Protein AF-A0A378A955-F1 (afdb_monomer)

Sequence (132 aa):
MRTLQYLLGTLFTLGAPAALAADSTITISGYVRDNACAVAGESKDFTVDLQDNAAKQFYAVGATTPPVPFRIVLSPCGTSVTAVKVGFTGVADSINTSLLKLDAGASAAAGMGVEILDQQQSRLPSMRRHPP

Organism: Klebsiella pneumoniae (NCBI:txid573)

pLDDT: mean 79.98, std 14.38, range [34.53, 94.62]

Solvent-accessible surface area (backbone atoms only — not comparable to full-atom values): 9581 Å² total; per-residue (Å²): 142,83,78,95,76,78,98,75,84,73,87,80,75,83,73,73,76,80,81,77,76,76,84,80,84,83,86,86,83,85,84,89,75,81,67,52,61,36,71,22,76,81,46,70,70,78,83,84,81,82,67,93,72,68,70,79,66,59,77,50,93,87,54,74,76,86,85,74,89,81,81,78,50,67,44,66,60,33,92,81,58,88,79,84,88,85,84,53,71,58,60,52,23,93,86,48,62,71,22,33,45,65,73,87,57,100,84,45,82,75,97,64,59,51,76,56,62,48,97,84,68,45,75,52,72,55,46,72,72,76,76,132

Radius of gyration: 39.42 Å; Cα contacts (8 Å, |Δi|>4): 110; chains: 1; bounding box: 82×50×123 Å

Structure (mmCIF, N/CA/C/O backbone):
data_AF-A0A378A955-F1
#
_entry.id   AF-A0A378A955-F1
#
loop_
_atom_site.group_PDB
_atom_site.id
_atom_site.type_symbol
_atom_site.label_atom_id
_atom_site.label_alt_id
_atom_site.label_comp_id
_atom_site.label_asym_id
_atom_site.label_entity_id
_atom_site.label_seq_id
_atom_site.pdbx_PDB_ins_code
_atom_site.Cartn_x
_atom_site.Cartn_y
_atom_site.Cartn_z
_atom_site.occupancy
_atom_site.B_iso_or_equiv
_atom_site.auth_seq_id
_atom_site.auth_comp_id
_atom_site.auth_asym_id
_atom_site.auth_atom_id
_atom_site.pdbx_PDB_model_num
ATOM 1 N N . MET A 1 1 ? -62.974 37.883 97.836 1.00 51.91 1 MET A N 1
ATOM 2 C CA . MET A 1 1 ? -62.092 36.943 98.560 1.00 51.91 1 MET A CA 1
ATOM 3 C C . MET A 1 1 ? -62.454 35.528 98.154 1.00 51.91 1 MET A C 1
ATOM 5 O O . MET A 1 1 ? -63.531 35.087 98.528 1.00 51.91 1 MET A O 1
ATOM 9 N N . ARG A 1 2 ? -61.589 34.884 97.363 1.00 50.44 2 ARG A N 1
ATOM 10 C CA . ARG A 1 2 ? -61.335 33.432 97.266 1.00 50.44 2 ARG A CA 1
ATOM 11 C C . ARG A 1 2 ? -60.734 33.147 95.889 1.00 50.44 2 ARG A C 1
ATOM 13 O O . ARG A 1 2 ? -61.418 33.209 94.880 1.00 50.44 2 ARG A O 1
ATOM 20 N N . THR A 1 3 ? -59.401 33.144 95.862 1.00 46.34 3 THR A N 1
ATOM 21 C CA . THR A 1 3 ? -58.585 31.948 95.561 1.00 46.34 3 THR A CA 1
ATOM 22 C C . THR A 1 3 ? -58.498 31.728 94.050 1.00 46.34 3 THR A C 1
ATOM 24 O O . THR A 1 3 ? -59.392 31.153 93.454 1.00 46.34 3 THR A O 1
ATOM 27 N N . LEU A 1 4 ? -57.532 32.338 93.357 1.00 55.28 4 LEU A N 1
ATOM 28 C CA . LEU A 1 4 ? -56.117 31.920 93.330 1.00 55.28 4 LEU A CA 1
ATOM 29 C C . LEU A 1 4 ? -55.946 30.449 92.908 1.00 55.28 4 LEU A C 1
ATOM 31 O O . LEU A 1 4 ? -55.348 29.663 93.630 1.00 55.28 4 LEU A O 1
ATOM 35 N N . GLN A 1 5 ? -56.508 30.071 91.762 1.00 52.84 5 GLN A N 1
ATOM 36 C CA . GLN A 1 5 ? -56.278 28.799 91.065 1.00 52.84 5 GLN A CA 1
ATOM 37 C C . GLN A 1 5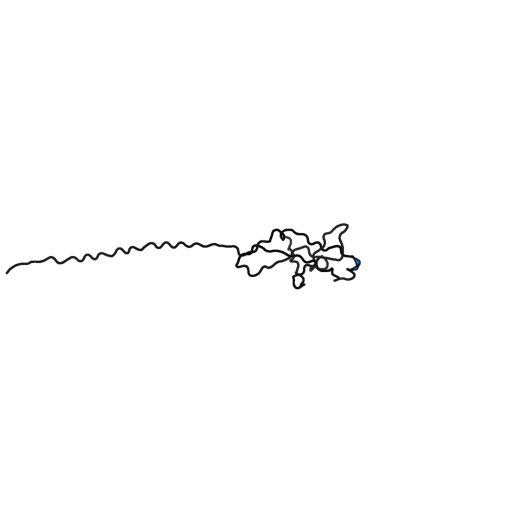 ? -56.541 29.131 89.580 1.00 52.84 5 GLN A C 1
ATOM 39 O O . GLN A 1 5 ? -57.622 29.603 89.266 1.00 52.84 5 GLN A O 1
ATOM 44 N N . TYR A 1 6 ? -55.634 29.078 88.609 1.00 49.03 6 TYR A N 1
ATOM 45 C CA . TYR A 1 6 ? -54.595 28.101 88.344 1.00 49.03 6 TYR A CA 1
ATOM 46 C C . TYR A 1 6 ? -53.431 28.782 87.619 1.00 49.03 6 TYR A C 1
ATOM 48 O O . TYR A 1 6 ? -53.523 29.188 86.464 1.00 49.03 6 TYR A O 1
ATOM 56 N N . LEU A 1 7 ? -52.316 28.880 88.332 1.00 52.12 7 LEU A N 1
ATOM 57 C CA . LEU A 1 7 ? -51.007 29.262 87.827 1.00 52.12 7 LEU A CA 1
ATOM 58 C C . LEU A 1 7 ? -50.381 28.019 87.167 1.00 52.12 7 LEU A C 1
ATOM 60 O O . LEU A 1 7 ? -49.438 27.446 87.690 1.00 52.12 7 LEU A O 1
ATOM 64 N N . LEU A 1 8 ? -50.972 27.519 86.080 1.00 55.50 8 LEU A N 1
ATOM 65 C CA . LEU A 1 8 ? -50.433 26.399 85.302 1.00 55.50 8 LEU A CA 1
ATOM 66 C C . LEU A 1 8 ? -50.913 26.521 83.856 1.00 55.50 8 LEU A C 1
ATOM 68 O O . LEU A 1 8 ? -52.056 26.209 83.541 1.00 55.50 8 LEU A O 1
ATOM 72 N N . GLY A 1 9 ? -50.031 26.992 82.981 1.00 52.09 9 GLY A N 1
ATOM 73 C CA . GLY A 1 9 ? -50.360 27.213 81.577 1.00 52.09 9 GLY A CA 1
ATOM 74 C C . GLY A 1 9 ? -49.129 27.209 80.689 1.00 52.09 9 GLY A C 1
ATOM 75 O O . GLY A 1 9 ? -48.844 28.199 80.034 1.00 52.09 9 GLY A O 1
ATOM 76 N N . THR A 1 10 ? -48.413 26.082 80.723 1.00 59.16 10 THR A N 1
ATOM 77 C CA . THR A 1 10 ? -47.562 25.543 79.647 1.00 59.16 10 THR A CA 1
ATOM 78 C C . THR A 1 10 ? -46.470 26.454 79.080 1.00 59.16 10 THR A C 1
ATOM 80 O O . THR A 1 10 ? -46.679 27.221 78.143 1.00 59.16 10 THR A O 1
ATOM 83 N N . LEU A 1 11 ? -45.250 26.244 79.582 1.00 57.53 11 LEU A N 1
ATOM 84 C CA . LEU A 1 11 ? -44.008 26.509 78.860 1.00 57.53 11 LEU A CA 1
ATOM 85 C C . LEU A 1 11 ? -44.064 25.755 77.519 1.00 57.53 11 LEU A C 1
ATOM 87 O O . LEU A 1 11 ? -43.898 24.537 77.487 1.00 57.53 11 LEU A O 1
ATOM 91 N N . PHE A 1 12 ? -44.352 26.463 76.427 1.00 59.47 12 PHE A N 1
ATOM 92 C CA . PHE A 1 12 ? -44.254 25.916 75.076 1.00 59.47 12 PHE A CA 1
ATOM 93 C C . PHE A 1 12 ? -42.765 25.772 74.757 1.00 59.47 12 PHE A C 1
ATOM 95 O O . PHE A 1 12 ? -42.100 26.722 74.344 1.00 59.47 12 PHE A O 1
ATOM 102 N N . THR A 1 13 ? -42.206 24.601 75.057 1.00 60.69 13 THR A N 1
ATOM 103 C CA . THR A 1 13 ? -40.842 24.254 74.677 1.00 60.69 13 THR A CA 1
ATOM 104 C C . THR A 1 13 ? -40.778 24.218 73.157 1.00 60.69 13 THR A C 1
ATOM 106 O O . THR A 1 13 ? -41.357 23.348 72.509 1.00 60.69 13 THR A O 1
ATOM 109 N N . LEU A 1 14 ? -40.090 25.204 72.584 1.00 59.31 14 LEU A N 1
ATOM 110 C CA . LEU A 1 14 ? -39.784 25.276 71.163 1.00 59.31 14 LEU A CA 1
ATOM 111 C C . LEU A 1 14 ? -38.811 24.132 70.834 1.00 59.31 14 LEU A C 1
ATOM 113 O O . LEU A 1 14 ? -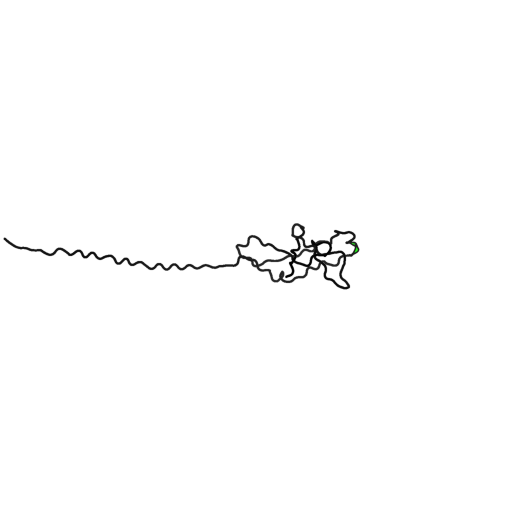37.593 24.292 70.867 1.00 59.31 14 LEU A O 1
ATOM 117 N N . GLY A 1 15 ? -39.348 22.936 70.606 1.00 62.12 15 GLY A N 1
ATOM 118 C CA . GLY A 1 15 ? -38.587 21.824 70.063 1.00 62.12 15 GLY A CA 1
ATOM 119 C C . GLY A 1 15 ? -38.193 22.187 68.640 1.00 62.12 15 GLY A C 1
ATOM 120 O O . GLY A 1 15 ? -39.039 22.166 67.749 1.00 62.12 15 GLY A O 1
ATOM 121 N N . ALA A 1 16 ? -36.931 22.556 68.424 1.00 67.38 16 ALA A N 1
ATOM 122 C CA . ALA A 1 16 ? -36.392 22.610 67.076 1.00 67.38 16 ALA A CA 1
ATOM 123 C C . ALA A 1 16 ? -36.570 21.208 66.469 1.00 67.38 16 ALA A C 1
ATOM 125 O O . ALA A 1 16 ? -36.084 20.242 67.068 1.00 67.38 16 ALA A O 1
ATOM 126 N N . PRO A 1 17 ? -37.275 21.042 65.335 1.00 65.75 17 PRO A N 1
ATOM 127 C CA . PRO A 1 17 ? -37.244 19.764 64.653 1.00 65.75 17 PRO A CA 1
ATOM 128 C C . PRO A 1 17 ? -35.782 19.515 64.290 1.00 65.75 17 PRO A C 1
ATOM 130 O O . PRO A 1 17 ? -35.154 20.343 63.629 1.00 65.75 17 PRO A O 1
ATOM 133 N N . ALA A 1 18 ? -35.217 18.407 64.769 1.00 63.59 18 ALA A N 1
ATOM 134 C CA . ALA A 1 18 ? -33.940 17.940 64.265 1.00 63.59 18 ALA A CA 1
ATOM 135 C C . ALA A 1 18 ? -34.135 17.724 62.762 1.00 63.59 18 ALA A C 1
ATOM 137 O O . ALA A 1 18 ? -34.846 16.806 62.349 1.00 63.59 18 ALA A O 1
ATOM 138 N N . ALA A 1 19 ? -33.585 18.626 61.950 1.00 64.75 19 ALA A N 1
ATOM 139 C CA . ALA A 1 19 ? -33.556 18.470 60.511 1.00 64.75 19 ALA A CA 1
ATOM 140 C C . ALA A 1 19 ? -32.623 17.292 60.220 1.00 64.75 19 ALA A C 1
ATOM 142 O O . ALA A 1 19 ? -31.410 17.448 60.108 1.00 64.75 19 ALA A O 1
ATOM 143 N N . LEU A 1 20 ? -33.196 16.090 60.192 1.00 63.91 20 LEU A N 1
ATOM 144 C CA . LEU A 1 20 ? -32.529 14.886 59.731 1.00 63.91 20 LEU A CA 1
ATOM 145 C C . LEU A 1 20 ? -32.315 15.062 58.228 1.00 63.91 20 LEU A C 1
ATOM 147 O O . LEU A 1 20 ? -33.197 14.765 57.424 1.00 63.91 20 LEU A O 1
ATOM 151 N N . ALA A 1 21 ? -31.168 15.621 57.850 1.00 65.81 21 ALA A N 1
ATOM 152 C CA . ALA A 1 21 ? -30.721 15.575 56.471 1.00 65.81 21 ALA A CA 1
ATOM 153 C C . ALA A 1 21 ? -30.453 14.102 56.146 1.00 65.81 21 ALA A C 1
ATOM 155 O O . ALA A 1 21 ? -29.566 13.481 56.727 1.00 65.81 21 ALA A O 1
ATOM 156 N N . ALA A 1 22 ? -31.278 13.515 55.282 1.00 70.38 22 ALA A N 1
ATOM 157 C CA . ALA A 1 22 ? -31.004 12.190 54.757 1.00 70.38 22 ALA A CA 1
ATOM 158 C C . ALA A 1 22 ? -29.790 12.291 53.826 1.00 70.38 22 ALA A C 1
ATOM 160 O O . ALA A 1 22 ? -29.854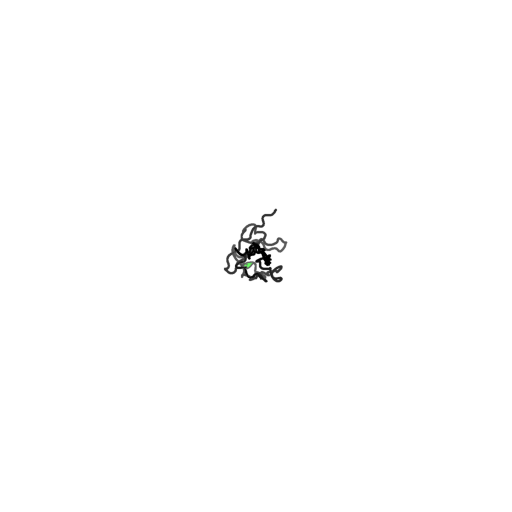 12.977 52.801 1.00 70.38 22 ALA A O 1
ATOM 161 N N . ASP A 1 23 ? -28.696 11.615 54.177 1.00 75.50 23 ASP A N 1
ATOM 162 C CA . ASP A 1 23 ? -27.521 11.526 53.317 1.00 75.50 23 ASP A CA 1
ATOM 163 C C . ASP A 1 23 ? -27.907 10.822 52.012 1.00 75.50 23 ASP A C 1
ATOM 165 O O . ASP A 1 23 ? -28.183 9.621 51.961 1.00 75.50 23 ASP A O 1
ATOM 169 N N . SER A 1 24 ? -27.969 11.597 50.933 1.00 70.94 24 SER A N 1
ATOM 170 C CA . SER A 1 24 ? -28.259 11.081 49.601 1.00 70.94 24 SER A CA 1
ATOM 171 C C . SER A 1 24 ? -26.955 10.602 48.978 1.00 70.94 24 SER A C 1
ATOM 173 O O . SER A 1 24 ? -26.122 11.404 48.561 1.00 70.94 24 SER A O 1
ATOM 175 N N . THR A 1 25 ? -26.760 9.286 48.918 1.00 80.00 25 THR A N 1
ATOM 176 C CA . THR A 1 25 ? -25.596 8.710 48.236 1.00 80.00 25 THR A CA 1
ATOM 177 C C . THR A 1 25 ? -25.896 8.595 46.745 1.00 80.00 25 THR A C 1
ATOM 179 O O . THR A 1 25 ? -26.743 7.804 46.335 1.00 80.00 25 THR A O 1
ATOM 182 N N . ILE A 1 26 ? -25.201 9.384 45.924 1.00 77.81 26 ILE A N 1
ATOM 183 C CA . ILE A 1 26 ? -25.286 9.299 44.463 1.00 77.81 26 ILE A CA 1
ATOM 184 C C . ILE A 1 26 ? -24.160 8.387 43.971 1.00 77.81 26 ILE A C 1
ATOM 186 O O . ILE A 1 26 ? -22.984 8.737 44.055 1.00 77.81 26 ILE A O 1
ATOM 190 N N . THR A 1 27 ? -24.512 7.219 43.432 1.00 74.06 27 THR A N 1
ATOM 191 C CA . THR A 1 27 ? -23.555 6.323 42.770 1.00 74.06 27 THR A CA 1
ATOM 192 C C . THR A 1 27 ? -23.567 6.577 41.269 1.00 74.06 27 THR A C 1
ATOM 194 O O . THR A 1 27 ? -24.537 6.262 40.583 1.00 74.06 27 THR A O 1
ATOM 197 N N . ILE A 1 28 ? -22.473 7.132 40.749 1.00 81.31 28 ILE A N 1
ATOM 198 C CA . ILE A 1 28 ? -22.268 7.332 39.313 1.00 81.31 28 ILE A CA 1
ATOM 199 C C . ILE A 1 28 ? -21.392 6.192 38.801 1.00 81.31 28 ILE A C 1
ATOM 201 O O . ILE A 1 28 ? -20.294 5.969 39.306 1.00 81.31 28 ILE A O 1
ATOM 205 N N . SER A 1 29 ? -21.875 5.478 37.789 1.00 79.38 29 SER A N 1
ATOM 206 C CA . SER A 1 29 ? -21.101 4.475 37.062 1.00 79.38 29 SER A CA 1
ATOM 207 C C . SER A 1 29 ? -21.099 4.813 35.577 1.00 79.38 29 SER A C 1
ATOM 209 O O . SER A 1 29 ? -22.054 5.383 35.051 1.00 79.38 29 SER A O 1
ATOM 211 N N . GLY A 1 30 ? -20.002 4.492 34.904 1.00 72.25 30 GLY A N 1
ATOM 212 C CA . GLY A 1 30 ? -19.844 4.741 33.483 1.00 72.25 30 GLY A CA 1
ATOM 213 C C . GLY A 1 30 ? -18.736 3.876 32.909 1.00 72.25 30 GLY A C 1
ATOM 214 O O . GLY A 1 30 ? -17.805 3.479 33.609 1.00 72.25 30 GLY A O 1
ATOM 215 N N . TYR A 1 31 ? -18.848 3.581 31.620 1.00 70.94 31 TYR A N 1
ATOM 216 C CA . TYR A 1 31 ? -17.833 2.865 30.867 1.00 70.94 31 TYR A CA 1
ATOM 217 C C . TYR A 1 31 ? -17.171 3.823 29.885 1.00 70.94 31 TYR A C 1
ATOM 219 O O . TYR A 1 31 ? -17.853 4.444 29.075 1.00 70.94 31 TYR A O 1
ATOM 227 N N . VAL A 1 32 ? -15.842 3.889 29.913 1.00 65.00 32 VAL A N 1
ATOM 228 C CA . VAL A 1 32 ? -15.062 4.476 28.819 1.00 65.00 32 VAL A CA 1
ATOM 229 C C . VAL A 1 32 ? -14.733 3.342 27.847 1.00 65.00 32 VAL A C 1
ATOM 231 O O . VAL A 1 32 ? -14.296 2.262 28.261 1.00 65.00 32 VAL A O 1
ATOM 234 N N . ARG A 1 33 ? -15.033 3.534 26.562 1.00 69.19 33 ARG A N 1
ATOM 235 C CA . ARG A 1 33 ? -14.743 2.576 25.487 1.00 69.19 33 ARG A CA 1
ATOM 236 C C . ARG A 1 33 ? -13.972 3.294 24.393 1.00 69.19 33 ARG A C 1
ATOM 238 O O . ARG A 1 33 ? -14.354 4.397 24.010 1.00 69.19 33 ARG A O 1
ATOM 245 N N . ASP A 1 34 ? -12.926 2.649 23.891 1.00 65.88 34 ASP A N 1
ATOM 246 C CA . ASP A 1 34 ? -12.249 3.104 22.681 1.00 65.88 34 ASP A CA 1
ATOM 247 C C . ASP A 1 34 ? -13.169 2.922 21.470 1.00 65.88 34 ASP A C 1
ATOM 249 O O . ASP A 1 34 ? -13.738 1.850 21.252 1.00 65.88 34 ASP A O 1
ATOM 253 N N . ASN A 1 35 ? -13.314 3.977 20.670 1.00 73.56 35 ASN A N 1
ATOM 254 C CA . ASN A 1 35 ? -14.068 3.955 19.419 1.00 73.56 35 ASN A CA 1
ATOM 255 C C . ASN A 1 35 ? -13.107 3.719 18.253 1.00 73.56 35 ASN A C 1
ATOM 257 O O . ASN A 1 35 ? -12.750 4.644 17.527 1.00 73.56 35 ASN A O 1
ATOM 261 N N . ALA A 1 36 ? -12.676 2.472 18.090 1.00 83.06 36 ALA A N 1
ATOM 262 C CA . ALA A 1 36 ? -11.813 2.051 16.994 1.00 83.06 36 ALA A CA 1
ATOM 263 C C . ALA A 1 36 ? -12.355 0.785 16.318 1.00 83.06 36 ALA A C 1
ATOM 265 O O . ALA A 1 36 ? -13.258 0.118 16.829 1.00 83.06 36 ALA A O 1
ATOM 266 N N . CYS A 1 37 ? -11.784 0.458 15.162 1.00 87.19 37 CYS A N 1
ATOM 267 C CA . CYS A 1 37 ? -11.917 -0.860 14.558 1.00 87.19 37 CYS A CA 1
ATOM 268 C C . CYS A 1 37 ? -10.639 -1.666 14.768 1.00 87.19 37 CYS A C 1
ATOM 270 O O . CYS A 1 37 ? -9.539 -1.126 14.654 1.00 87.19 37 CYS A O 1
ATOM 272 N N . ALA A 1 38 ? -10.774 -2.965 15.011 1.00 88.50 38 ALA A N 1
ATOM 273 C CA . ALA A 1 38 ? -9.648 -3.885 14.960 1.00 88.50 38 ALA A CA 1
ATOM 274 C C . ALA A 1 38 ? -9.363 -4.302 13.510 1.00 88.50 38 ALA A C 1
ATOM 276 O O . ALA A 1 38 ? -10.288 -4.494 12.725 1.00 88.50 38 ALA A O 1
ATOM 277 N N . VAL A 1 39 ? -8.091 -4.487 13.153 1.00 88.88 39 VAL A N 1
ATOM 278 C CA . VAL A 1 39 ? -7.724 -5.143 11.888 1.00 88.88 39 VAL A CA 1
ATOM 279 C C . VAL A 1 39 ? -7.976 -6.642 12.039 1.00 88.88 39 VAL A C 1
ATOM 281 O O . VAL A 1 39 ? -7.421 -7.275 12.946 1.00 88.88 39 VAL A O 1
ATOM 284 N N . ALA A 1 40 ? -8.817 -7.205 11.169 1.00 87.50 40 ALA A N 1
ATOM 285 C CA . ALA A 1 40 ? -9.135 -8.627 11.182 1.00 87.50 40 ALA A CA 1
ATOM 286 C C . ALA A 1 40 ? -7.872 -9.465 10.937 1.00 87.50 40 ALA A C 1
ATOM 288 O O . ALA A 1 40 ? -6.960 -9.026 10.239 1.00 87.50 40 ALA A O 1
ATOM 289 N N . GLY A 1 41 ? -7.820 -10.682 11.491 1.00 85.38 41 GLY A N 1
ATOM 290 C CA . GLY A 1 41 ? -6.640 -11.552 11.386 1.00 85.38 41 GLY A CA 1
ATOM 291 C C . GLY A 1 41 ? -6.174 -11.771 9.942 1.00 85.38 41 GLY A C 1
ATOM 292 O O . GLY A 1 41 ? -4.989 -11.642 9.665 1.00 85.38 41 GLY A O 1
ATOM 293 N N . GLU A 1 42 ? -7.117 -11.977 9.019 1.00 82.94 42 GLU A N 1
ATOM 294 C CA . GLU A 1 42 ? -6.864 -12.143 7.577 1.00 82.94 42 GLU A CA 1
ATOM 295 C C . GLU A 1 42 ? -6.277 -10.906 6.879 1.00 82.94 42 GLU A C 1
ATOM 297 O O . GLU A 1 42 ? -5.811 -10.995 5.750 1.00 82.94 42 GLU A O 1
ATOM 302 N N . SER A 1 43 ? -6.325 -9.740 7.522 1.00 89.69 43 SER A N 1
ATOM 303 C CA . SER A 1 43 ? -5.856 -8.466 6.972 1.00 89.69 43 SER A CA 1
ATOM 304 C C . SER A 1 43 ? -4.636 -7.907 7.698 1.00 89.69 43 SER A C 1
ATOM 306 O O . SER A 1 43 ? -4.216 -6.794 7.389 1.00 89.69 43 SER A O 1
ATOM 308 N N . LYS A 1 44 ? -4.076 -8.648 8.663 1.00 84.81 44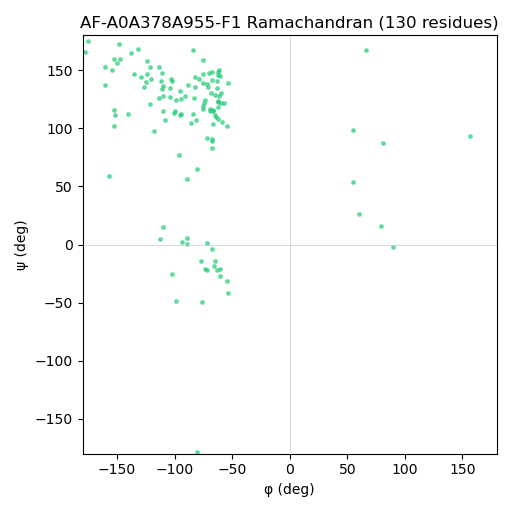 LYS A N 1
ATOM 309 C CA . LYS A 1 44 ? -2.833 -8.257 9.343 1.00 84.81 44 LYS A CA 1
ATOM 310 C C . LYS A 1 44 ? -1.622 -8.503 8.458 1.00 84.81 44 LYS A C 1
ATOM 312 O O . LYS A 1 44 ? -0.834 -7.590 8.256 1.00 84.81 44 LYS A O 1
ATOM 317 N N . ASP A 1 45 ? -1.545 -9.708 7.906 1.00 88.69 45 ASP A N 1
ATOM 318 C CA . ASP A 1 45 ? -0.435 -10.165 7.084 1.00 88.69 45 ASP A CA 1
ATOM 319 C C . ASP A 1 45 ? -1.001 -10.981 5.925 1.00 88.69 45 ASP A C 1
ATOM 321 O O . ASP A 1 45 ? -1.571 -12.056 6.116 1.00 88.69 45 ASP A O 1
ATOM 325 N N . PHE A 1 46 ? -0.883 -10.451 4.713 1.00 88.44 46 PHE A N 1
ATOM 326 C CA . PHE A 1 46 ? -1.291 -11.143 3.498 1.00 88.44 46 PHE A CA 1
ATOM 327 C C . PHE A 1 46 ? -0.421 -10.702 2.327 1.00 88.44 46 PHE A C 1
ATOM 329 O O . PHE A 1 46 ? 0.158 -9.614 2.324 1.00 88.44 46 PHE A O 1
ATOM 336 N N . THR A 1 47 ? -0.345 -11.561 1.319 1.00 92.25 47 THR A N 1
ATOM 337 C CA . THR A 1 47 ? 0.383 -11.300 0.079 1.00 92.25 47 T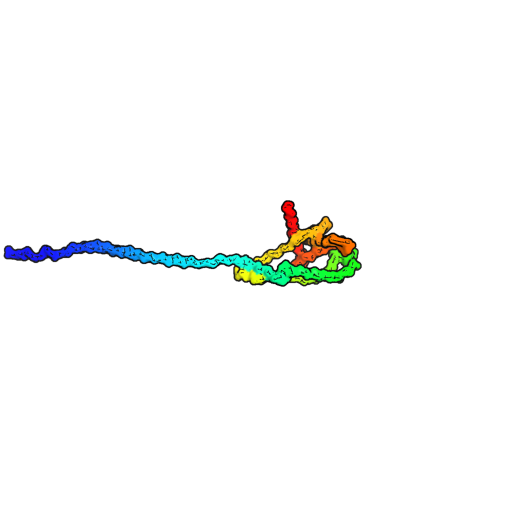HR A CA 1
ATOM 338 C C . THR A 1 47 ? -0.618 -11.139 -1.054 1.00 92.25 47 THR A C 1
ATOM 340 O O . THR A 1 47 ? -1.548 -11.933 -1.184 1.00 92.25 47 THR A O 1
ATOM 343 N N . VAL A 1 48 ? -0.425 -10.106 -1.873 1.00 93.25 48 VAL A N 1
ATOM 344 C CA . VAL A 1 48 ? -1.185 -9.901 -3.108 1.00 93.25 48 VAL A CA 1
ATOM 345 C C . VAL A 1 48 ? -0.319 -10.375 -4.265 1.00 93.25 48 VAL A C 1
ATOM 347 O O . VAL A 1 48 ? 0.722 -9.784 -4.541 1.00 93.25 48 VAL A O 1
ATOM 350 N N . ASP A 1 49 ? -0.742 -11.450 -4.920 1.00 93.50 49 ASP A N 1
ATOM 351 C CA . ASP A 1 49 ? -0.073 -11.959 -6.112 1.00 93.50 49 ASP A CA 1
ATOM 352 C C . ASP A 1 49 ? -0.521 -11.161 -7.344 1.00 93.50 49 ASP A C 1
ATOM 354 O O . ASP A 1 49 ? -1.652 -11.306 -7.819 1.00 93.50 49 ASP A O 1
ATOM 358 N N . LEU A 1 50 ? 0.379 -10.313 -7.853 1.00 91.38 50 LEU A N 1
ATOM 359 C CA . LEU A 1 50 ? 0.161 -9.491 -9.048 1.00 91.38 50 LEU A CA 1
ATOM 360 C C . LEU A 1 50 ? 0.169 -10.295 -10.360 1.00 91.38 50 LEU A C 1
ATOM 362 O O . LEU A 1 50 ? -0.042 -9.707 -11.421 1.00 91.38 50 LEU A O 1
ATOM 366 N N . GLN A 1 51 ? 0.344 -11.618 -10.275 1.00 90.81 51 GLN A N 1
ATOM 367 C CA . GLN A 1 51 ? 0.392 -12.567 -11.381 1.00 90.81 51 GLN A CA 1
ATOM 368 C C . GLN A 1 51 ? 1.603 -12.381 -12.304 1.00 90.81 51 GLN A C 1
ATOM 370 O O . GLN A 1 51 ? 2.311 -11.366 -12.294 1.00 90.81 51 GLN A O 1
ATOM 375 N N . ASP A 1 52 ? 1.814 -13.381 -13.157 1.00 89.69 52 ASP A N 1
ATOM 376 C CA . ASP A 1 52 ? 2.806 -13.317 -14.219 1.00 89.69 52 ASP A CA 1
ATOM 377 C C . ASP A 1 52 ? 2.338 -12.401 -15.347 1.00 89.69 52 ASP A C 1
ATOM 379 O O . ASP A 1 52 ? 1.282 -12.575 -15.959 1.00 89.69 52 ASP A O 1
ATOM 383 N N . ASN A 1 53 ? 3.176 -11.418 -15.652 1.00 89.56 53 ASN A N 1
ATOM 384 C CA . ASN A 1 53 ? 2.880 -10.368 -16.604 1.00 89.56 53 ASN A CA 1
ATOM 385 C C . ASN A 1 53 ? 3.923 -10.380 -17.723 1.00 89.56 53 ASN A C 1
ATOM 387 O O . ASN A 1 53 ? 5.118 -10.203 -17.492 1.00 89.56 53 ASN A O 1
ATOM 391 N N . ALA A 1 54 ? 3.478 -10.561 -18.968 1.00 90.38 54 ALA A N 1
ATOM 392 C CA . ALA A 1 54 ? 4.368 -10.570 -20.122 1.00 90.38 54 ALA A CA 1
ATOM 393 C C . ALA A 1 54 ? 5.070 -9.214 -20.284 1.00 90.38 54 ALA A C 1
ATOM 395 O O . ALA A 1 54 ? 4.406 -8.198 -20.466 1.00 90.38 54 ALA A O 1
ATOM 396 N N . ALA A 1 55 ? 6.406 -9.198 -20.311 1.00 87.44 55 ALA A N 1
ATOM 397 C CA . ALA A 1 55 ? 7.192 -7.962 -20.420 1.00 87.44 55 ALA A CA 1
ATOM 398 C C . ALA A 1 55 ? 6.808 -7.093 -21.635 1.00 87.44 55 ALA A C 1
ATOM 400 O O . ALA A 1 55 ? 6.847 -5.868 -21.571 1.00 87.44 55 ALA A O 1
ATOM 401 N N . LYS A 1 56 ? 6.366 -7.726 -22.732 1.00 89.00 56 LYS A N 1
ATOM 402 C CA . LYS A 1 56 ? 5.914 -7.046 -23.958 1.00 89.00 56 LYS A CA 1
ATOM 403 C C . LYS A 1 56 ? 4.720 -6.108 -23.745 1.00 89.00 56 LYS A C 1
ATOM 405 O O . LYS A 1 56 ? 4.510 -5.231 -24.575 1.00 89.00 56 LYS A O 1
ATOM 410 N N . GLN A 1 57 ? 3.940 -6.287 -22.677 1.00 89.12 57 GLN A N 1
ATOM 411 C CA . GLN A 1 57 ? 2.810 -5.406 -22.377 1.00 89.12 57 GLN A CA 1
ATOM 412 C C . GLN A 1 57 ? 3.256 -4.037 -21.840 1.00 89.12 57 GLN A C 1
ATOM 414 O O . GLN A 1 57 ? 2.523 -3.064 -21.967 1.00 89.12 57 GLN A O 1
ATOM 419 N N . PHE A 1 58 ? 4.479 -3.931 -21.310 1.00 91.44 58 PHE A N 1
ATOM 420 C CA .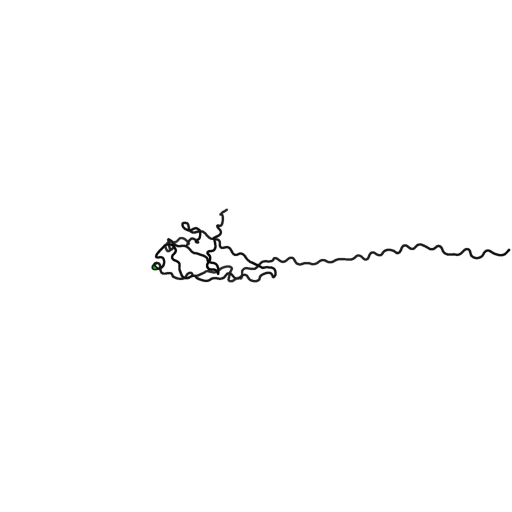 PHE A 1 58 ? 5.067 -2.675 -20.840 1.00 91.44 58 PHE A CA 1
ATOM 421 C C . PHE A 1 58 ? 5.816 -1.968 -21.978 1.00 91.44 58 PHE A C 1
ATOM 423 O O . PHE A 1 58 ? 7.012 -1.704 -21.900 1.00 91.44 58 PHE A O 1
ATOM 430 N N . TYR A 1 59 ? 5.113 -1.705 -23.081 1.00 90.88 59 TYR A N 1
ATOM 431 C CA . TYR A 1 59 ? 5.702 -1.156 -24.310 1.00 90.88 59 TYR A CA 1
ATOM 432 C C . TYR A 1 59 ? 5.997 0.353 -24.239 1.00 90.88 59 TYR A C 1
ATOM 434 O O . TYR A 1 59 ? 6.698 0.881 -25.101 1.00 90.88 59 TYR A O 1
ATOM 442 N N . ALA A 1 60 ? 5.453 1.056 -23.244 1.00 92.81 60 ALA A N 1
ATOM 443 C CA . ALA A 1 60 ? 5.644 2.488 -23.040 1.00 92.81 60 ALA A CA 1
ATOM 444 C C . ALA A 1 60 ? 5.502 2.866 -21.559 1.00 92.81 60 ALA A C 1
ATOM 446 O O . ALA A 1 60 ? 4.879 2.151 -20.772 1.00 92.81 60 ALA A O 1
ATOM 447 N N . VAL A 1 61 ? 6.047 4.029 -21.187 1.00 90.62 61 VAL A N 1
ATOM 448 C CA . VAL A 1 61 ? 5.846 4.610 -19.852 1.00 90.62 61 VAL A CA 1
ATOM 449 C C . VAL A 1 61 ? 4.354 4.843 -19.616 1.00 90.62 61 VAL A C 1
ATOM 451 O O . VAL A 1 61 ? 3.673 5.433 -20.451 1.00 90.62 61 VAL A O 1
ATOM 454 N N . GLY A 1 62 ? 3.863 4.385 -18.465 1.00 90.00 62 GLY A N 1
ATOM 455 C CA . GLY A 1 62 ? 2.449 4.469 -18.099 1.00 90.00 62 GLY A CA 1
ATOM 456 C C . GLY A 1 62 ? 1.607 3.268 -18.535 1.00 90.00 62 GLY A C 1
ATOM 457 O O . GLY A 1 62 ? 0.431 3.227 -18.195 1.00 90.00 62 GLY A O 1
ATOM 458 N N . ALA A 1 63 ? 2.181 2.283 -19.236 1.00 93.69 63 ALA A N 1
ATOM 459 C CA . ALA A 1 63 ? 1.516 0.999 -19.444 1.00 93.69 63 ALA A CA 1
ATOM 460 C C . ALA A 1 63 ? 1.299 0.281 -18.100 1.00 93.69 63 ALA A C 1
ATOM 462 O O . ALA A 1 63 ? 2.211 0.211 -17.271 1.00 93.69 63 ALA A O 1
ATOM 463 N N . THR A 1 64 ? 0.098 -0.258 -17.898 1.00 92.94 64 THR A N 1
ATOM 464 C CA . THR A 1 64 ? -0.317 -0.935 -16.663 1.00 92.94 64 THR A CA 1
ATOM 465 C C . THR A 1 64 ? -0.812 -2.349 -16.944 1.00 92.94 64 THR A C 1
ATOM 467 O O . THR A 1 64 ? -1.215 -2.684 -18.058 1.00 92.94 64 THR A O 1
ATOM 470 N N . THR A 1 65 ? -0.775 -3.189 -15.913 1.00 92.94 65 THR A N 1
ATOM 471 C CA . THR A 1 65 ? -1.385 -4.522 -15.923 1.00 92.94 65 THR A CA 1
ATOM 472 C C . THR A 1 65 ? -2.872 -4.426 -15.572 1.00 92.94 65 THR A C 1
ATOM 474 O O . THR A 1 65 ? -3.320 -3.401 -15.045 1.00 92.94 65 THR A O 1
ATOM 477 N N . PRO A 1 66 ? -3.655 -5.499 -15.779 1.00 92.31 66 PRO A N 1
ATOM 478 C CA . PRO A 1 66 ? -4.964 -5.615 -15.150 1.00 92.31 66 PRO A CA 1
ATOM 479 C C . PRO A 1 66 ? -4.869 -5.429 -13.620 1.00 92.31 66 PRO A C 1
ATOM 481 O O . PRO A 1 66 ? -3.923 -5.935 -13.006 1.00 92.31 66 PRO A O 1
ATOM 484 N N . PRO A 1 67 ? -5.814 -4.709 -12.988 1.00 91.94 67 PRO A N 1
ATOM 485 C CA . PRO A 1 67 ? -5.793 -4.476 -11.549 1.00 91.94 67 PRO A CA 1
ATOM 486 C C . PRO A 1 67 ? -6.115 -5.761 -10.778 1.00 91.94 67 PRO A C 1
ATOM 488 O O . PRO A 1 67 ? -7.073 -6.467 -11.097 1.00 91.94 67 PRO A O 1
ATOM 491 N N . VAL A 1 68 ? -5.342 -6.034 -9.724 1.00 94.62 68 VAL A N 1
ATOM 492 C CA . VAL A 1 68 ? -5.583 -7.159 -8.810 1.00 94.62 68 VAL A CA 1
ATOM 493 C C . VAL A 1 68 ? -6.279 -6.646 -7.546 1.00 94.62 68 VAL A C 1
ATOM 495 O O . VAL A 1 68 ? -5.685 -5.863 -6.799 1.00 94.62 68 VAL A O 1
ATOM 498 N N . PRO A 1 69 ? -7.536 -7.049 -7.282 1.00 93.06 69 PRO A N 1
ATOM 499 C CA . PRO A 1 69 ? -8.267 -6.580 -6.116 1.00 93.06 69 PRO A CA 1
ATOM 500 C C . PRO A 1 69 ? -7.765 -7.254 -4.836 1.00 93.06 69 PRO A C 1
ATOM 502 O O . PRO A 1 69 ? -7.569 -8.466 -4.776 1.00 93.06 69 PRO A O 1
ATOM 505 N N . PHE A 1 70 ? -7.654 -6.469 -3.771 1.00 92.50 70 PHE A N 1
ATOM 506 C CA . PHE A 1 70 ? -7.455 -6.952 -2.408 1.00 92.50 70 PHE A CA 1
ATOM 507 C C . PHE A 1 70 ? -8.346 -6.151 -1.453 1.00 92.50 70 PHE A C 1
ATOM 509 O O . PHE A 1 70 ? -8.888 -5.106 -1.818 1.00 92.50 70 PHE A O 1
ATOM 516 N N . ARG A 1 71 ? -8.531 -6.643 -0.225 1.00 91.19 71 ARG A N 1
ATOM 517 C CA . ARG A 1 71 ? -9.345 -5.963 0.791 1.00 91.19 71 ARG A CA 1
ATOM 518 C C . ARG A 1 71 ? -8.647 -5.956 2.143 1.00 91.19 71 ARG A C 1
ATOM 520 O O . ARG A 1 71 ? -7.976 -6.918 2.497 1.00 91.19 71 ARG A O 1
ATOM 527 N N . ILE A 1 72 ? -8.872 -4.888 2.901 1.00 90.62 72 IL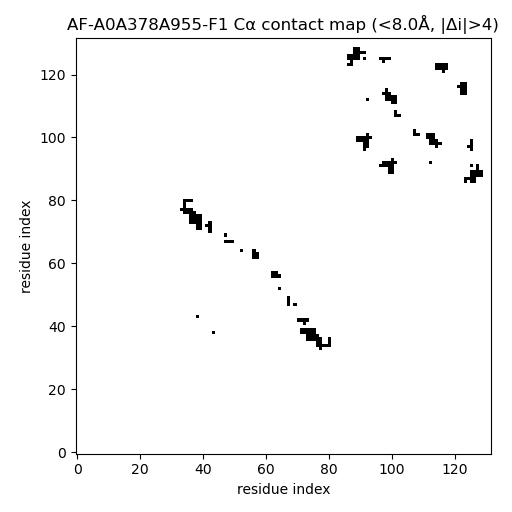E A N 1
ATOM 528 C CA . ILE A 1 72 ? -8.483 -4.776 4.307 1.00 90.62 72 ILE A CA 1
ATOM 529 C C . ILE A 1 72 ? -9.772 -4.804 5.120 1.00 90.62 72 ILE A C 1
ATOM 531 O O . ILE A 1 72 ? -10.617 -3.918 4.989 1.00 90.62 72 ILE A O 1
ATOM 535 N N . VAL A 1 73 ? -9.943 -5.841 5.931 1.00 90.88 73 VAL A N 1
ATOM 536 C CA . VAL A 1 73 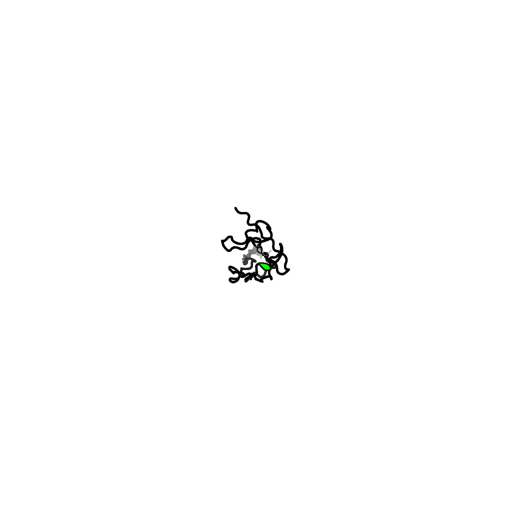? -11.128 -6.042 6.758 1.00 90.88 73 VAL A CA 1
ATOM 537 C C . VAL A 1 73 ? -10.873 -5.480 8.148 1.00 90.88 73 VAL A C 1
ATOM 539 O O . VAL A 1 73 ? -9.920 -5.850 8.837 1.00 90.88 73 VAL A O 1
ATOM 542 N N . LEU A 1 74 ? -11.762 -4.585 8.565 1.00 89.88 74 LEU A N 1
ATOM 543 C CA . LEU A 1 74 ? -11.765 -3.988 9.890 1.00 89.88 74 LEU A CA 1
ATOM 544 C C . LEU A 1 74 ? -12.948 -4.556 10.674 1.00 89.88 74 LEU A C 1
ATOM 546 O O . LEU A 1 74 ? -14.101 -4.263 10.366 1.00 89.88 74 LEU A O 1
ATOM 550 N N . SER A 1 75 ? -12.666 -5.427 11.641 1.00 89.19 75 SER A N 1
ATOM 551 C CA . SER A 1 75 ? -13.672 -6.077 12.474 1.00 89.19 75 SER A CA 1
ATOM 552 C C . SER A 1 75 ? -13.057 -6.633 13.768 1.00 89.19 75 SER A C 1
ATOM 554 O O . SER A 1 75 ? -12.000 -7.270 13.709 1.00 89.19 75 SER A O 1
ATOM 556 N N . PRO A 1 76 ? -13.717 -6.459 14.930 1.00 89.50 76 PRO A N 1
ATOM 557 C CA . PRO A 1 76 ? -14.936 -5.670 15.141 1.00 89.50 76 PRO A CA 1
ATOM 558 C C . PRO A 1 76 ? -14.669 -4.151 15.155 1.00 89.50 76 PRO A C 1
ATOM 560 O O . PRO A 1 76 ? -13.548 -3.714 15.414 1.00 89.50 76 PRO A O 1
ATOM 563 N N . CYS A 1 77 ? -15.712 -3.351 14.911 1.00 88.25 77 CYS A N 1
ATOM 564 C CA . CYS A 1 77 ? -15.705 -1.891 15.065 1.00 88.25 77 CYS A CA 1
ATOM 565 C C . CYS A 1 77 ? -16.601 -1.459 16.231 1.00 88.25 77 CYS A C 1
ATOM 567 O O . CYS A 1 77 ? -17.690 -2.006 16.412 1.00 88.25 77 CYS A O 1
ATOM 569 N N . GLY A 1 78 ? -16.164 -0.458 17.000 1.00 87.44 78 GLY A N 1
ATOM 570 C CA . GLY A 1 78 ? -17.012 0.206 17.992 1.00 87.44 78 GLY A CA 1
ATOM 571 C C . GLY A 1 78 ? -18.219 0.897 17.344 1.00 87.44 78 GLY A C 1
ATOM 572 O O . GLY A 1 78 ? -18.135 1.390 16.220 1.00 87.44 78 GLY A O 1
ATOM 573 N N . THR A 1 79 ? -19.344 0.970 18.056 1.00 84.56 79 THR A N 1
ATOM 574 C CA . THR A 1 79 ? -20.625 1.475 17.521 1.00 84.56 79 THR A CA 1
ATOM 575 C C . THR A 1 79 ? -20.620 2.959 17.151 1.00 84.56 79 THR A C 1
ATOM 577 O O . THR A 1 79 ? -21.483 3.390 16.394 1.00 84.56 79 THR A O 1
ATOM 580 N N . SER A 1 80 ? -19.663 3.742 17.659 1.00 84.94 80 SER A N 1
ATOM 581 C CA . SER A 1 80 ? -19.549 5.175 17.348 1.00 84.94 80 SER A CA 1
ATOM 582 C C . SER A 1 80 ? -18.594 5.475 16.183 1.00 84.94 80 SER A C 1
ATOM 584 O O . SER A 1 80 ? -18.358 6.644 15.882 1.00 84.94 80 SER A O 1
ATOM 586 N N . VAL A 1 81 ? -18.007 4.458 15.539 1.00 84.88 81 VAL A N 1
ATOM 587 C CA . VAL A 1 81 ? -17.122 4.655 14.380 1.00 84.88 81 VAL A CA 1
ATOM 588 C C . VAL A 1 81 ? -17.961 4.991 13.144 1.00 84.88 81 VAL A C 1
ATOM 590 O O . VAL A 1 81 ? -18.745 4.171 12.681 1.00 84.88 81 VAL A O 1
ATOM 593 N N . THR A 1 82 ? -17.773 6.189 12.586 1.00 84.94 82 THR A N 1
ATOM 594 C CA . THR A 1 82 ? -18.473 6.651 11.369 1.00 84.94 82 THR A CA 1
ATOM 595 C C . THR A 1 82 ? -17.609 6.591 10.113 1.00 84.94 82 THR A C 1
ATOM 597 O O . THR A 1 82 ? -18.132 6.492 9.006 1.00 84.94 82 THR A O 1
ATOM 600 N N . ALA A 1 83 ? -16.287 6.652 10.271 1.00 82.44 83 ALA A N 1
ATOM 601 C CA . ALA A 1 83 ? -15.332 6.594 9.176 1.00 82.44 83 ALA A CA 1
ATOM 602 C C . ALA A 1 83 ? -13.981 6.064 9.661 1.00 82.44 83 ALA A C 1
ATOM 604 O O . ALA A 1 83 ? -13.575 6.304 10.799 1.00 82.44 83 ALA A O 1
ATOM 605 N N . VAL A 1 84 ? -13.255 5.401 8.761 1.00 83.31 84 VAL A N 1
ATOM 606 C CA . VAL A 1 84 ? -11.859 5.004 8.961 1.00 83.31 84 VAL A CA 1
ATOM 607 C C . VAL A 1 84 ? -11.025 5.550 7.810 1.00 83.31 84 VAL A C 1
ATOM 609 O O . VAL A 1 84 ? -11.458 5.540 6.660 1.00 83.31 84 VAL A O 1
ATOM 612 N N . LYS A 1 85 ? -9.823 6.036 8.122 1.00 83.06 85 LYS A N 1
ATOM 613 C CA . LYS A 1 85 ? -8.827 6.427 7.124 1.00 83.06 85 LYS A CA 1
ATOM 614 C C . LYS A 1 85 ? -7.752 5.355 7.057 1.00 83.06 85 LYS A C 1
ATOM 616 O O . LYS A 1 85 ? -7.167 5.008 8.079 1.00 83.06 85 LYS A O 1
ATOM 621 N N . VAL A 1 86 ? -7.488 4.866 5.853 1.00 83.44 86 VAL A N 1
ATOM 622 C CA . VAL A 1 86 ? -6.405 3.922 5.576 1.00 83.44 86 VAL A CA 1
ATOM 623 C C . VAL A 1 86 ? -5.337 4.656 4.777 1.00 83.44 86 VAL A C 1
ATOM 625 O O . VAL A 1 86 ? -5.651 5.431 3.875 1.00 83.44 86 VAL A O 1
ATOM 628 N N . GLY A 1 87 ? -4.076 4.439 5.136 1.00 83.81 87 GLY A N 1
ATOM 629 C CA . GLY A 1 87 ? -2.922 4.975 4.427 1.00 83.81 87 GLY A CA 1
ATOM 630 C C . GLY A 1 87 ? -1.931 3.861 4.132 1.00 83.81 87 GLY A C 1
ATOM 631 O O . GLY A 1 87 ? -1.747 2.960 4.949 1.00 83.81 87 GLY A O 1
ATOM 632 N N . PHE A 1 88 ? -1.285 3.940 2.974 1.00 85.06 88 PHE A N 1
ATOM 633 C CA . PHE A 1 88 ? -0.234 3.011 2.583 1.00 85.06 88 PHE A CA 1
ATOM 634 C C . PHE A 1 88 ? 1.123 3.695 2.733 1.00 85.06 88 PHE A C 1
ATOM 636 O O . PHE A 1 88 ? 1.310 4.846 2.330 1.00 85.06 88 PHE A O 1
ATOM 643 N N . THR A 1 89 ? 2.072 2.978 3.330 1.00 86.25 89 THR A N 1
ATOM 644 C CA . THR A 1 89 ? 3.462 3.426 3.459 1.00 86.25 89 THR A CA 1
ATOM 645 C C . THR A 1 89 ? 4.365 2.422 2.773 1.00 86.25 89 THR A C 1
ATOM 647 O O . THR A 1 89 ? 4.138 1.219 2.868 1.00 86.25 89 THR A O 1
ATOM 650 N N . GLY A 1 90 ? 5.402 2.916 2.116 1.00 86.00 90 GLY A N 1
ATOM 651 C CA . GLY A 1 90 ? 6.399 2.089 1.458 1.00 86.00 90 GLY A CA 1
ATOM 652 C C . GLY A 1 90 ? 7.524 2.948 0.903 1.00 86.00 90 GLY A C 1
ATOM 653 O O . GLY A 1 90 ? 7.480 4.180 0.982 1.00 86.00 90 GLY A O 1
ATOM 654 N N . VAL A 1 91 ? 8.551 2.292 0.370 1.00 89.38 91 VAL A N 1
ATOM 655 C CA . VAL A 1 91 ? 9.640 2.982 -0.321 1.00 89.38 91 VAL A CA 1
ATOM 656 C C . VAL A 1 91 ? 9.122 3.403 -1.690 1.00 89.38 91 VAL A C 1
ATOM 658 O O . VAL A 1 91 ? 8.712 2.561 -2.484 1.00 89.38 91 VAL A O 1
ATOM 66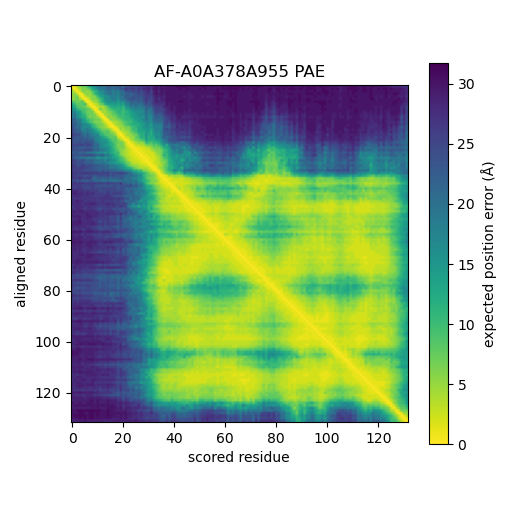1 N N . ALA A 1 92 ? 9.112 4.707 -1.948 1.00 89.69 92 ALA A N 1
ATOM 662 C CA . ALA A 1 92 ? 8.703 5.234 -3.240 1.00 89.69 92 ALA A CA 1
ATOM 663 C C . ALA A 1 92 ? 9.745 4.896 -4.321 1.00 89.69 92 ALA A C 1
ATOM 665 O O . ALA A 1 92 ? 10.946 4.841 -4.035 1.00 89.69 92 ALA A O 1
ATOM 666 N N . ASP A 1 93 ? 9.294 4.686 -5.555 1.00 89.94 93 ASP A N 1
ATOM 667 C CA . ASP A 1 93 ? 10.177 4.536 -6.708 1.00 89.94 93 ASP A CA 1
ATOM 668 C C . ASP A 1 93 ? 11.020 5.809 -6.917 1.00 89.94 93 ASP A C 1
ATOM 670 O O . ASP A 1 93 ? 10.578 6.933 -6.657 1.00 89.94 93 ASP A O 1
ATOM 674 N N . SER A 1 94 ? 12.268 5.630 -7.359 1.00 88.44 94 SER A N 1
ATOM 675 C CA . SER A 1 94 ? 13.235 6.726 -7.479 1.00 88.44 94 SER A CA 1
ATOM 676 C C . SER A 1 94 ? 12.939 7.688 -8.629 1.00 88.44 94 SER A C 1
ATOM 678 O O . SER A 1 94 ? 13.417 8.820 -8.600 1.00 88.44 94 SER A O 1
ATOM 680 N N . ILE A 1 95 ? 12.188 7.246 -9.641 1.00 90.06 95 ILE A N 1
ATOM 681 C CA . ILE A 1 95 ? 11.826 8.044 -10.816 1.00 90.06 95 ILE A CA 1
ATOM 682 C C . ILE A 1 95 ? 10.411 8.601 -10.640 1.00 90.06 95 ILE A C 1
ATOM 684 O O . ILE A 1 95 ? 10.197 9.800 -10.812 1.00 90.06 95 ILE A O 1
ATOM 688 N N . ASN A 1 96 ? 9.447 7.757 -10.261 1.00 88.69 96 ASN A N 1
ATOM 689 C CA . ASN A 1 96 ? 8.067 8.164 -10.015 1.00 88.69 96 ASN A CA 1
ATOM 690 C C . ASN A 1 96 ? 7.671 7.914 -8.558 1.00 88.69 96 ASN A C 1
ATOM 692 O O . ASN A 1 96 ? 7.214 6.836 -8.191 1.00 88.69 96 ASN A O 1
ATOM 696 N N . THR A 1 97 ? 7.738 8.962 -7.738 1.00 88.50 97 THR A N 1
ATOM 697 C CA . THR A 1 97 ? 7.460 8.876 -6.294 1.00 88.50 97 THR A CA 1
ATOM 698 C C . THR A 1 97 ? 6.003 8.571 -5.934 1.00 88.50 97 THR A C 1
ATOM 700 O O . THR A 1 97 ? 5.687 8.409 -4.759 1.00 88.50 97 THR A O 1
ATOM 703 N N . SER A 1 98 ? 5.116 8.490 -6.929 1.00 87.00 98 SER A N 1
ATOM 704 C CA . SER A 1 98 ? 3.731 8.039 -6.761 1.00 87.00 98 SER A CA 1
ATOM 705 C C . SER A 1 98 ? 3.579 6.521 -6.933 1.00 87.00 98 SER A C 1
ATOM 707 O O . SER A 1 98 ? 2.457 6.021 -6.903 1.00 87.00 98 SER A O 1
ATOM 709 N N . LEU A 1 99 ? 4.669 5.794 -7.190 1.00 90.56 99 LEU A N 1
ATOM 710 C CA . LEU A 1 99 ? 4.729 4.334 -7.263 1.00 90.56 99 LEU A CA 1
ATOM 711 C C . LEU A 1 99 ? 5.575 3.790 -6.112 1.00 90.56 99 LEU A C 1
ATOM 713 O O . LEU A 1 99 ? 6.489 4.456 -5.627 1.00 90.56 99 LEU A O 1
ATOM 717 N N . LEU A 1 100 ? 5.294 2.559 -5.704 1.00 91.06 100 LEU A N 1
ATOM 718 C CA . LEU A 1 100 ? 6.137 1.800 -4.792 1.00 91.06 100 LEU A CA 1
ATOM 719 C C . LEU A 1 100 ? 7.282 1.149 -5.569 1.00 91.06 100 LEU A C 1
ATOM 721 O O . LEU A 1 100 ? 7.079 0.566 -6.638 1.00 91.06 100 LEU A O 1
ATOM 725 N N . LYS A 1 101 ? 8.483 1.251 -5.008 1.00 91.38 101 LYS A N 1
ATOM 726 C CA . LYS A 1 101 ? 9.697 0.649 -5.547 1.00 91.38 101 LYS A CA 1
ATOM 727 C C . LYS A 1 101 ? 9.609 -0.878 -5.463 1.00 91.38 101 LYS A C 1
ATOM 729 O O . LYS A 1 101 ? 9.147 -1.413 -4.459 1.00 91.38 101 LYS A O 1
ATOM 734 N N . LEU A 1 102 ? 10.110 -1.561 -6.489 1.00 91.69 102 LEU A N 1
ATOM 735 C CA . LEU A 1 102 ? 10.335 -3.005 -6.441 1.00 91.69 102 LEU A CA 1
ATOM 736 C C . LEU A 1 102 ? 11.574 -3.346 -5.606 1.00 91.69 102 LEU A C 1
ATOM 738 O O . LEU A 1 102 ? 12.574 -2.618 -5.611 1.00 91.69 102 LEU A O 1
ATOM 742 N N . ASP A 1 103 ? 11.522 -4.484 -4.922 1.00 90.25 103 ASP A N 1
ATOM 743 C CA . ASP A 1 103 ? 12.686 -5.008 -4.217 1.00 90.25 103 ASP A CA 1
ATOM 744 C C . ASP A 1 103 ? 13.817 -5.333 -5.199 1.00 90.25 103 ASP A C 1
ATOM 746 O O . ASP A 1 103 ? 13.602 -5.823 -6.309 1.00 90.25 103 ASP A O 1
ATOM 750 N N . ALA A 1 104 ? 15.048 -5.026 -4.790 1.00 88.00 104 ALA A N 1
ATOM 751 C CA . ALA A 1 104 ? 16.223 -5.255 -5.618 1.00 88.00 104 ALA A CA 1
ATOM 752 C C . ALA A 1 104 ? 16.644 -6.732 -5.581 1.00 88.00 104 ALA A C 1
ATOM 754 O O . ALA A 1 104 ? 16.634 -7.369 -4.530 1.00 88.00 104 ALA A O 1
ATOM 755 N N . GLY A 1 105 ? 17.092 -7.260 -6.719 1.00 88.75 105 GLY A N 1
ATOM 756 C CA . GLY A 1 105 ? 17.583 -8.630 -6.833 1.00 88.75 105 GLY A CA 1
ATOM 757 C C . GLY A 1 105 ? 18.087 -8.938 -8.240 1.00 88.75 105 GLY A C 1
ATOM 758 O O . GLY A 1 105 ? 17.801 -8.198 -9.179 1.00 88.75 105 GLY A O 1
ATOM 759 N N . ALA A 1 106 ? 18.824 -10.041 -8.398 1.00 86.50 106 ALA A N 1
ATOM 760 C CA . ALA A 1 106 ? 19.386 -10.444 -9.693 1.00 86.50 106 ALA A CA 1
ATOM 761 C C . ALA A 1 106 ? 18.314 -10.692 -10.775 1.00 86.50 106 ALA A C 1
ATOM 763 O O . ALA A 1 106 ? 18.584 -10.499 -11.956 1.00 86.50 106 ALA A O 1
ATOM 764 N N . SER A 1 107 ? 17.102 -11.071 -10.358 1.00 86.31 107 SER A N 1
ATOM 765 C CA . SER A 1 107 ? 15.944 -11.311 -11.231 1.00 86.31 107 SER A CA 1
ATOM 766 C C . SER A 1 107 ? 14.848 -10.249 -11.076 1.00 86.31 107 SER A C 1
ATOM 768 O O . SER A 1 107 ? 13.711 -10.483 -11.478 1.00 86.31 107 SER A O 1
ATOM 770 N N . ALA A 1 108 ? 15.153 -9.108 -10.449 1.00 87.88 108 ALA A N 1
ATOM 771 C CA . ALA A 1 108 ? 14.175 -8.042 -10.264 1.00 87.88 108 ALA A CA 1
ATOM 772 C C . ALA A 1 108 ? 13.872 -7.342 -11.596 1.00 87.88 108 ALA A C 1
ATOM 774 O O . ALA A 1 108 ? 14.775 -7.051 -12.384 1.00 87.88 108 ALA A O 1
ATOM 775 N N . ALA A 1 109 ? 12.595 -7.043 -11.830 1.00 86.19 109 ALA A N 1
ATOM 776 C CA . ALA A 1 109 ? 12.189 -6.225 -12.963 1.00 86.19 109 ALA A CA 1
ATOM 777 C C . ALA A 1 109 ? 12.687 -4.778 -12.794 1.00 86.19 109 ALA A C 1
ATOM 779 O O . ALA A 1 109 ? 12.785 -4.264 -11.679 1.00 86.19 109 ALA A O 1
ATOM 780 N N . ALA A 1 110 ? 12.986 -4.111 -13.909 1.00 87.69 110 ALA A N 1
ATOM 781 C CA . ALA A 1 110 ? 13.459 -2.730 -13.936 1.00 87.69 110 ALA A CA 1
ATOM 782 C C . ALA A 1 110 ? 12.523 -1.844 -14.770 1.00 87.69 110 ALA A C 1
ATOM 784 O O . ALA A 1 110 ? 11.871 -2.318 -15.696 1.00 87.69 110 ALA A O 1
ATOM 785 N N . GLY A 1 111 ? 12.484 -0.545 -14.454 1.00 88.81 111 GLY A N 1
ATOM 786 C CA . GLY A 1 111 ? 11.687 0.444 -15.195 1.00 88.81 111 GLY A CA 1
ATOM 787 C C . GLY A 1 111 ? 10.194 0.455 -14.853 1.00 88.81 111 GLY A C 1
ATOM 788 O O . GLY A 1 111 ? 9.402 1.024 -15.599 1.00 88.81 111 GLY A O 1
ATOM 789 N N . MET A 1 112 ? 9.805 -0.164 -13.739 1.00 91.25 112 MET A N 1
ATOM 790 C CA . MET A 1 112 ? 8.416 -0.291 -13.307 1.00 91.25 112 MET A CA 1
ATOM 791 C C . MET A 1 112 ? 8.306 -0.293 -11.779 1.00 91.25 112 MET A C 1
ATOM 793 O O . MET A 1 112 ? 9.278 -0.565 -11.077 1.00 91.25 112 MET A O 1
ATOM 797 N N . GLY A 1 113 ? 7.112 0.017 -11.275 1.00 92.00 113 GLY A N 1
ATOM 798 C CA . GLY A 1 113 ? 6.789 0.057 -9.850 1.00 92.00 113 GLY A CA 1
ATOM 799 C C . GLY A 1 113 ? 5.332 -0.331 -9.608 1.00 92.00 113 GLY A C 1
ATOM 800 O O . GLY A 1 113 ? 4.563 -0.485 -10.556 1.00 92.00 113 GLY A O 1
ATOM 801 N N . VAL A 1 114 ? 4.954 -0.491 -8.341 1.00 92.88 114 VAL A N 1
ATOM 802 C CA . VAL A 1 114 ? 3.600 -0.913 -7.952 1.00 92.88 114 VAL A CA 1
ATOM 803 C C . VAL A 1 114 ? 2.736 0.303 -7.633 1.00 92.88 114 VAL A C 1
ATOM 805 O O . VAL A 1 114 ? 3.139 1.193 -6.885 1.00 92.88 114 VAL A O 1
ATOM 808 N N . GLU A 1 115 ? 1.530 0.336 -8.189 1.00 92.25 115 GLU A N 1
ATOM 809 C CA . GLU A 1 115 ? 0.504 1.327 -7.874 1.00 92.25 115 GLU A CA 1
ATOM 810 C C . GLU A 1 115 ? -0.551 0.718 -6.947 1.00 92.25 115 GLU A C 1
ATOM 812 O O . GLU A 1 115 ? -0.950 -0.432 -7.124 1.00 92.25 115 GLU A O 1
ATOM 817 N N . ILE A 1 116 ? -1.025 1.500 -5.973 1.00 91.44 116 ILE A N 1
ATOM 818 C CA . ILE A 1 116 ? -2.177 1.140 -5.145 1.00 91.44 116 ILE A CA 1
ATOM 819 C C . ILE A 1 116 ? -3.314 2.108 -5.461 1.00 91.44 116 ILE A C 1
ATOM 821 O O . ILE A 1 116 ? -3.152 3.330 -5.383 1.00 91.44 116 ILE A O 1
ATOM 825 N N . LEU A 1 117 ? -4.461 1.537 -5.805 1.00 91.06 117 LEU A N 1
ATOM 826 C CA . LEU A 1 117 ? -5.677 2.245 -6.180 1.00 91.06 117 LEU A CA 1
ATOM 827 C C . LEU A 1 117 ? -6.742 2.054 -5.098 1.00 91.06 117 LEU A C 1
ATOM 829 O O . LEU A 1 117 ? -6.812 0.996 -4.467 1.00 91.06 117 LEU A O 1
ATOM 833 N N . ASP A 1 118 ? -7.584 3.063 -4.899 1.00 90.06 118 ASP A N 1
ATOM 834 C CA . ASP A 1 118 ? -8.816 2.912 -4.131 1.00 90.06 118 ASP A CA 1
ATOM 835 C C . ASP A 1 118 ? -9.946 2.283 -4.971 1.00 90.06 118 ASP A C 1
ATOM 837 O O . ASP A 1 118 ? -9.790 1.922 -6.144 1.00 90.06 118 ASP A O 1
ATOM 841 N N . GLN A 1 119 ? -11.122 2.139 -4.356 1.00 88.38 119 GLN A N 1
ATOM 842 C CA . GLN A 1 119 ? -12.297 1.573 -5.020 1.00 88.38 119 GLN A CA 1
ATOM 843 C C . GLN A 1 119 ? -12.786 2.418 -6.205 1.00 88.38 119 GLN A C 1
ATOM 845 O O . GLN A 1 119 ? -13.460 1.893 -7.087 1.00 88.38 119 GLN A O 1
ATOM 850 N N . GLN A 1 120 ? -12.447 3.706 -6.244 1.00 90.31 120 GLN A N 1
ATOM 851 C CA . GLN A 1 120 ? -12.772 4.637 -7.318 1.00 90.31 120 GLN A CA 1
ATOM 852 C C . GLN A 1 120 ? -11.697 4.653 -8.415 1.00 90.31 120 GLN A C 1
ATOM 854 O O . GLN A 1 120 ? -11.795 5.453 -9.343 1.00 90.31 120 GLN A O 1
ATOM 859 N N . GLN A 1 121 ? -10.696 3.766 -8.335 1.00 88.12 121 GLN A N 1
ATOM 860 C CA . GLN A 1 121 ? -9.538 3.736 -9.233 1.00 88.12 121 GLN A CA 1
ATOM 861 C C . GLN A 1 121 ? -8.718 5.031 -9.183 1.00 88.12 121 GLN A C 1
ATOM 863 O O . GLN A 1 121 ? -8.026 5.381 -10.137 1.00 88.12 121 GLN A O 1
ATOM 868 N N . SER A 1 122 ? -8.773 5.740 -8.055 1.00 87.62 122 SER A N 1
ATOM 869 C CA . SER A 1 122 ? -7.887 6.857 -7.782 1.00 87.62 122 SER A CA 1
ATOM 870 C C . SER A 1 122 ? -6.622 6.350 -7.104 1.00 87.62 122 SER A C 1
ATOM 872 O O . SER A 1 122 ? -6.655 5.512 -6.198 1.00 87.62 122 SER A O 1
ATOM 874 N N . ARG A 1 123 ? -5.478 6.879 -7.540 1.00 83.69 123 ARG A N 1
ATOM 875 C CA . ARG A 1 123 ? -4.179 6.550 -6.959 1.00 83.69 123 ARG A CA 1
ATOM 876 C C . ARG A 1 123 ? -4.112 7.029 -5.516 1.00 83.69 123 ARG A C 1
ATOM 878 O O . ARG A 1 123 ? -4.341 8.205 -5.229 1.00 83.69 123 ARG A O 1
ATOM 885 N N . LEU A 1 124 ? -3.722 6.131 -4.618 1.00 79.12 124 LEU A N 1
ATOM 886 C CA . LEU A 1 124 ? -3.456 6.485 -3.234 1.00 79.12 124 LEU A CA 1
ATOM 887 C C . LEU A 1 124 ? -2.029 7.035 -3.106 1.00 79.12 124 LEU A C 1
ATOM 889 O O . LEU A 1 124 ? -1.077 6.367 -3.517 1.00 79.12 124 LEU A O 1
ATOM 893 N N . PRO A 1 125 ? -1.840 8.236 -2.529 1.00 66.62 125 PRO A N 1
ATOM 894 C CA . PRO A 1 125 ? -0.505 8.748 -2.267 1.00 66.62 125 PRO A CA 1
ATOM 895 C C . PRO A 1 125 ? 0.227 7.811 -1.304 1.00 66.62 125 PRO A C 1
ATOM 897 O O . PRO A 1 125 ? -0.274 7.524 -0.213 1.00 66.62 125 PRO A O 1
ATOM 900 N N . SER A 1 126 ? 1.434 7.370 -1.660 1.00 61.44 126 SER A N 1
ATOM 901 C CA . SER A 1 126 ? 2.308 6.716 -0.689 1.00 61.44 126 SER A CA 1
ATOM 902 C C . SER A 1 126 ? 2.718 7.752 0.359 1.00 61.44 126 SER A C 1
ATOM 904 O O . SER A 1 126 ? 3.408 8.728 0.042 1.00 61.44 126 SER A O 1
ATOM 906 N N . MET A 1 127 ? 2.306 7.565 1.612 1.00 58.44 127 MET A N 1
ATOM 907 C CA . MET A 1 127 ? 2.795 8.403 2.703 1.00 58.44 127 MET A CA 1
ATOM 908 C C . MET A 1 127 ? 4.271 8.063 2.917 1.00 58.44 127 MET A C 1
ATOM 910 O O . MET A 1 127 ? 4.611 6.930 3.271 1.00 58.44 127 MET A O 1
ATOM 914 N N . ARG A 1 128 ? 5.166 9.028 2.667 1.00 55.62 128 ARG A N 1
ATOM 915 C CA . ARG A 1 128 ? 6.596 8.843 2.937 1.00 55.62 128 ARG A CA 1
ATOM 916 C C . ARG A 1 128 ? 6.761 8.624 4.438 1.00 55.62 128 ARG A C 1
ATOM 918 O O . ARG A 1 128 ? 6.395 9.501 5.219 1.00 55.62 128 ARG A O 1
ATOM 925 N N . ARG A 1 129 ? 7.351 7.501 4.855 1.00 44.81 129 ARG A N 1
ATOM 926 C CA . ARG A 1 129 ? 7.967 7.469 6.185 1.00 44.81 129 ARG A CA 1
ATOM 927 C C . ARG A 1 129 ? 9.154 8.418 6.123 1.00 44.81 129 ARG A C 1
ATOM 929 O O . ARG A 1 129 ? 10.075 8.192 5.343 1.00 44.81 129 ARG A O 1
ATOM 936 N N . HIS A 1 130 ? 9.100 9.497 6.894 1.00 34.53 130 HIS A N 1
ATOM 937 C CA . HIS A 1 130 ? 10.310 10.218 7.257 1.00 34.53 130 HIS A CA 1
ATOM 938 C C . HIS A 1 130 ? 11.165 9.225 8.063 1.00 34.53 130 HIS A C 1
ATOM 940 O O . HIS A 1 130 ? 10.654 8.697 9.056 1.00 34.53 130 HIS A O 1
ATOM 946 N N . PRO A 1 131 ? 12.378 8.859 7.613 1.00 39.16 131 PRO A N 1
ATOM 947 C CA . PRO A 1 131 ? 13.278 8.096 8.467 1.00 39.16 131 PRO A CA 1
ATOM 948 C C . PRO A 1 131 ? 13.620 8.950 9.705 1.00 39.16 131 PRO A C 1
ATOM 950 O O . PRO A 1 131 ? 13.637 10.176 9.576 1.00 39.16 131 PRO A O 1
ATOM 953 N N . PRO A 1 132 ? 13.813 8.340 10.889 1.00 49.59 132 PRO A N 1
ATOM 954 C CA . PRO A 1 132 ? 14.307 9.056 12.063 1.00 49.59 132 PRO A CA 1
ATOM 955 C C . PRO A 1 132 ? 15.711 9.630 11.839 1.00 49.59 132 PRO A C 1
ATOM 957 O O . PRO A 1 132 ? 16.467 9.051 11.021 1.00 49.59 132 PRO A O 1
#

InterPro domains:
  IPR000259 Fimbrial-type adhesion domain [PF00419] (26-125)
  IPR008966 Adhesion domain superfamily [SSF49401] (25-124)
  IPR036937 Fimbrial-type adhesion domain superfamily [G3DSA:2.60.40.1090] (22-130)
  IPR050263 Bacterial Fimbrial Adherence [PTHR33420] (5-124)

Secondary structure (DSSP, 8-state):
------------------------------------EEEPGGGTS---------GGG--STT--PPP------EEEE-TT--------B-PBPSS-TTSBPPPP-TT---S--B--B-TTSPBPP-B-----

Nearest PDB structures (foldseek):
  7szo-assembly2_L  TM=8.583E-01  e=6.614E-09  Escherichia coli

Mean predicted aligned error: 13.52 Å

Foldseek 3Di:
DDDDDDPDDDDPPPPDPPPPPDPDDDDDDDDDDDQAFAWDPDQPDDDFDPDDDDPVQPVDPPRDDPDGDDDTDTPDGDPPDPDDDDAAAADADPVGRLFHDDDDDPPTDPPDGHFDADPVRDTGRHDYDPDD